Protein AF-A0A6G6WVW4-F1 (afdb_monomer_lite)

pLDDT: mean 75.05, std 11.34, range [44.78, 91.69]

Foldseek 3Di:
DACLLVLAVLVLLVVVCVVVVNDQDFDDDDDQVLQVVCVVVVNDDPSCVRVCRNYVPVSSVRSVVCVVVVVVVPDDHDHDPSNVVVVVCVVVVHDPVNNVVVVVVVHVVVVVVVVVVVVVCVPDPPSD

Sequence (128 aa):
MSIHSCSLGAPILLEETTASGTAPAAEPVGATPACDGVKQIGQWNKAWDPFFNLDPMWADQFMAAGAAIYGSGVFTAKAPGTRRHIKGALASGASVAEIMEVVKLCVAQVIQACNLGVQILAEEPGAT

Secondary structure (DSSP, 8-state):
--HHHHHHHHHHHHHHHHHHT-PPPPPP----HHHHHHHHTT---GGGHHHHHH-HHHHHHHHHHHHHHHTTT------HHHHHHHHHHHHTT--HHHHHHHHHHHHHTHHHHHHHHHHHHHHSTT--

Radius of gyration: 16.68 Å; chains: 1; bounding box: 48×23×45 Å

Structure (mmCIF, N/CA/C/O backbone):
data_AF-A0A6G6WVW4-F1
#
_entry.id   AF-A0A6G6WVW4-F1
#
loop_
_atom_site.group_PDB
_atom_site.id
_atom_site.type_symbol
_atom_site.label_atom_id
_atom_site.label_alt_id
_atom_site.label_comp_id
_atom_site.label_asym_id
_atom_site.label_entity_id
_atom_site.label_seq_id
_atom_site.pdbx_PDB_ins_code
_atom_site.Cartn_x
_atom_site.Cartn_y
_atom_site.Cartn_z
_atom_site.occupancy
_atom_site.B_iso_or_equiv
_atom_site.auth_seq_id
_atom_site.auth_comp_id
_atom_site.auth_asym_id
_atom_site.auth_atom_id
_atom_site.pdbx_PDB_model_num
ATOM 1 N N . MET A 1 1 ? 14.178 -3.324 2.218 1.00 44.94 1 MET A N 1
ATOM 2 C CA . MET A 1 1 ? 13.016 -3.219 3.128 1.00 44.94 1 MET A CA 1
ATOM 3 C C . MET A 1 1 ? 11.825 -2.881 2.248 1.00 44.94 1 MET A C 1
ATOM 5 O O . MET A 1 1 ? 11.732 -1.775 1.757 1.00 44.94 1 MET A O 1
ATOM 9 N N . SER A 1 2 ? 11.085 -3.911 1.845 1.00 57.88 2 SER A N 1
ATOM 10 C CA . SER A 1 2 ? 10.357 -4.006 0.562 1.00 57.88 2 SER A CA 1
ATOM 11 C C . SER A 1 2 ? 8.830 -3.937 0.775 1.00 57.88 2 SER A C 1
ATOM 13 O O . SER A 1 2 ? 8.395 -3.972 1.924 1.00 57.88 2 SER A O 1
ATOM 15 N N . ILE A 1 3 ? 8.003 -3.926 -0.285 1.00 58.66 3 ILE A N 1
ATOM 16 C CA . ILE A 1 3 ? 6.537 -4.185 -0.242 1.00 58.66 3 ILE A CA 1
ATOM 17 C C . ILE A 1 3 ? 6.172 -5.413 0.600 1.00 58.66 3 ILE A C 1
ATOM 19 O O . ILE A 1 3 ? 5.041 -5.528 1.053 1.00 58.66 3 ILE A O 1
ATOM 23 N N . HIS A 1 4 ? 7.114 -6.315 0.888 1.00 61.91 4 HIS A N 1
ATOM 24 C CA . HIS A 1 4 ? 6.955 -7.360 1.899 1.00 61.91 4 HIS A CA 1
ATOM 25 C C . HIS A 1 4 ? 6.562 -6.824 3.289 1.00 61.91 4 HIS A C 1
ATOM 27 O O . HIS A 1 4 ? 5.753 -7.454 3.964 1.00 61.91 4 HIS A O 1
ATOM 33 N N . SER A 1 5 ? 7.064 -5.657 3.703 1.00 65.25 5 SER A N 1
ATOM 34 C CA . SER A 1 5 ? 6.624 -4.987 4.933 1.00 65.25 5 SER A CA 1
ATOM 35 C C . SER A 1 5 ? 5.158 -4.560 4.845 1.00 65.25 5 SER A C 1
ATOM 37 O O . SER A 1 5 ? 4.441 -4.699 5.828 1.00 65.25 5 SER A O 1
ATOM 39 N N . CYS A 1 6 ? 4.684 -4.127 3.672 1.00 66.06 6 CYS A N 1
ATOM 40 C CA . CYS A 1 6 ? 3.279 -3.762 3.445 1.00 66.06 6 CYS A CA 1
ATOM 41 C C . CYS A 1 6 ? 2.374 -4.997 3.303 1.00 66.06 6 CYS A C 1
ATOM 43 O O . CYS A 1 6 ? 1.304 -5.046 3.895 1.00 66.06 6 CYS A O 1
ATOM 45 N N . SER A 1 7 ? 2.841 -6.033 2.600 1.00 68.88 7 SER A N 1
ATOM 46 C CA . SER A 1 7 ? 2.128 -7.302 2.370 1.00 68.88 7 SER A CA 1
ATOM 47 C C . SER A 1 7 ? 1.885 -8.087 3.661 1.00 68.88 7 SER A C 1
ATOM 49 O O . SER A 1 7 ? 1.020 -8.951 3.706 1.00 68.88 7 SER A O 1
ATOM 51 N N . LEU A 1 8 ? 2.672 -7.815 4.705 1.00 71.75 8 LEU A N 1
ATOM 52 C CA . LEU A 1 8 ? 2.500 -8.393 6.036 1.00 71.75 8 LEU A CA 1
ATOM 53 C C . LEU A 1 8 ? 1.886 -7.385 7.009 1.00 71.75 8 LEU A C 1
ATOM 55 O O . LEU A 1 8 ? 0.990 -7.736 7.766 1.00 71.75 8 LEU A O 1
ATOM 59 N N . GLY A 1 9 ? 2.347 -6.134 6.982 1.00 73.38 9 GLY A N 1
ATOM 60 C CA . GLY A 1 9 ? 1.916 -5.081 7.896 1.00 73.38 9 GLY A CA 1
ATOM 61 C C . GLY A 1 9 ? 0.466 -4.660 7.696 1.00 73.38 9 GLY A C 1
ATOM 62 O O . GLY A 1 9 ? -0.237 -4.509 8.686 1.00 73.38 9 GLY A O 1
ATOM 63 N N . ALA A 1 10 ? -0.012 -4.534 6.455 1.00 77.69 10 ALA A N 1
ATOM 64 C CA . ALA A 1 10 ? -1.385 -4.111 6.189 1.00 77.69 10 ALA A CA 1
ATOM 65 C C . ALA A 1 10 ? -2.445 -5.145 6.624 1.00 77.69 10 ALA A C 1
ATOM 67 O O . ALA A 1 10 ? -3.383 -4.743 7.309 1.00 77.69 10 ALA A O 1
ATOM 68 N N . PRO A 1 11 ? -2.306 -6.462 6.347 1.00 74.69 11 PRO A N 1
ATOM 69 C CA . PRO A 1 11 ? -3.209 -7.454 6.934 1.00 74.69 11 PRO A CA 1
ATOM 70 C C . PRO A 1 11 ? -3.205 -7.423 8.469 1.00 74.69 11 PRO A C 1
ATOM 72 O O . PRO A 1 11 ? -4.264 -7.433 9.082 1.00 74.69 11 PRO A O 1
ATOM 75 N N . ILE A 1 12 ? -2.025 -7.316 9.095 1.00 80.19 12 ILE A N 1
ATOM 76 C CA . ILE A 1 12 ? -1.893 -7.232 10.561 1.00 80.19 12 ILE A CA 1
ATOM 77 C C . ILE A 1 12 ? -2.593 -5.984 11.105 1.00 80.19 12 ILE A C 1
ATOM 79 O O . ILE A 1 12 ? -3.285 -6.042 12.113 1.00 80.19 12 ILE A O 1
ATOM 83 N N . LEU A 1 13 ? -2.424 -4.849 10.438 1.00 77.44 13 LEU A N 1
ATOM 84 C CA . LEU A 1 13 ? -3.035 -3.585 10.821 1.00 77.44 13 LEU A CA 1
ATOM 85 C C . LEU A 1 13 ? -4.568 -3.651 10.739 1.00 77.44 13 LEU A C 1
ATOM 87 O O . LEU A 1 13 ? -5.246 -3.159 11.640 1.00 77.44 13 LEU A O 1
ATOM 91 N N . LEU A 1 14 ? -5.116 -4.307 9.712 1.00 80.19 14 LEU A N 1
ATOM 92 C CA . LEU A 1 14 ? -6.557 -4.564 9.588 1.00 80.19 14 LEU A CA 1
ATOM 93 C C . LEU A 1 14 ? -7.079 -5.533 10.667 1.00 80.19 14 LEU A C 1
ATOM 95 O O . LEU A 1 14 ? -8.151 -5.315 11.232 1.00 80.19 14 LEU A O 1
ATOM 99 N N . GLU A 1 15 ? -6.317 -6.582 10.991 1.00 83.50 15 GLU A N 1
ATOM 100 C CA . GLU A 1 15 ? -6.642 -7.516 12.080 1.00 83.50 15 GLU A CA 1
ATOM 101 C C . GLU A 1 15 ? -6.725 -6.788 13.438 1.00 83.50 15 GLU A C 1
ATOM 103 O O . GLU A 1 15 ? -7.692 -6.956 14.182 1.00 83.50 15 GLU A O 1
ATOM 108 N N . GLU A 1 16 ? -5.748 -5.934 13.753 1.00 81.56 16 GLU A N 1
ATOM 109 C CA . GLU A 1 16 ? -5.666 -5.241 15.049 1.00 81.56 16 GLU A CA 1
ATOM 110 C C . GLU A 1 16 ? -6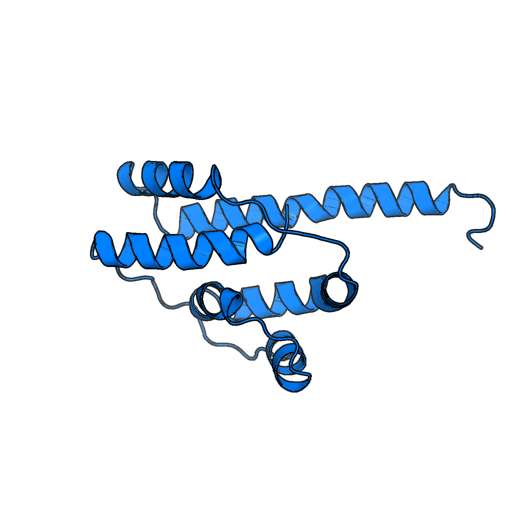.636 -4.042 15.157 1.00 81.56 16 GLU A C 1
ATOM 112 O O . GLU A 1 16 ? -7.160 -3.758 16.237 1.00 81.56 16 GLU A O 1
ATOM 117 N N . THR A 1 17 ? -6.945 -3.353 14.052 1.00 79.88 17 THR A N 1
ATOM 118 C CA . THR A 1 17 ? -8.003 -2.314 14.013 1.00 79.88 17 THR A CA 1
ATOM 119 C C . THR A 1 17 ? -9.386 -2.911 14.259 1.00 79.88 17 THR A C 1
ATOM 121 O O . THR A 1 17 ? -10.153 -2.383 15.065 1.00 79.88 17 THR A O 1
ATOM 124 N N . THR A 1 18 ? -9.666 -4.075 13.666 1.00 79.06 18 THR A N 1
ATOM 125 C CA . THR A 1 18 ? -10.892 -4.842 13.932 1.00 79.06 18 THR A CA 1
ATOM 126 C C . THR A 1 18 ? -10.980 -5.257 15.404 1.00 79.06 18 THR A C 1
ATOM 128 O O . THR A 1 18 ? -12.020 -5.078 16.034 1.00 79.06 18 THR A O 1
ATOM 131 N N . ALA A 1 19 ? -9.885 -5.763 15.981 1.00 77.75 19 ALA A N 1
ATOM 132 C CA . ALA A 1 19 ? -9.839 -6.189 17.382 1.00 77.75 19 ALA A CA 1
ATOM 133 C C . ALA A 1 19 ? -9.989 -5.031 18.390 1.00 77.75 19 ALA A C 1
ATOM 135 O O . ALA A 1 19 ? -10.470 -5.244 19.502 1.00 77.75 19 ALA A O 1
ATOM 136 N N . SER A 1 20 ? -9.584 -3.816 18.013 1.00 75.81 20 SER A N 1
ATOM 137 C CA . SER A 1 20 ? -9.644 -2.617 18.863 1.00 75.81 20 SER A CA 1
ATOM 138 C C . SER A 1 20 ? -10.900 -1.762 18.658 1.00 75.81 20 SER A C 1
ATOM 140 O O . SER A 1 20 ? -11.115 -0.822 19.418 1.00 75.81 20 SER A O 1
ATOM 142 N N . GLY A 1 21 ? -11.730 -2.063 17.651 1.00 76.19 21 GLY A N 1
ATOM 143 C CA . GLY A 1 21 ? -12.912 -1.263 17.307 1.00 76.19 21 GLY A CA 1
ATOM 144 C C . GLY A 1 21 ? -12.587 0.088 16.656 1.00 76.19 21 GLY A C 1
ATOM 145 O O . GLY A 1 21 ? -13.458 0.951 16.566 1.00 76.19 21 GLY A O 1
ATOM 146 N N . THR A 1 22 ? -11.345 0.282 16.202 1.00 73.12 22 THR A N 1
ATOM 147 C CA . THR A 1 22 ? -10.890 1.525 15.567 1.00 73.12 22 THR A CA 1
ATOM 148 C C . THR A 1 22 ? -11.095 1.427 14.058 1.00 73.12 22 THR A C 1
ATOM 150 O O . THR A 1 22 ? -10.460 0.603 13.406 1.00 73.12 22 THR A O 1
ATOM 153 N N . ALA A 1 23 ? -11.960 2.262 13.480 1.00 65.12 23 ALA A N 1
ATOM 154 C CA . ALA A 1 23 ? -12.156 2.290 12.030 1.00 65.12 23 ALA A CA 1
ATOM 155 C C . ALA A 1 23 ? -11.008 3.043 11.321 1.00 65.12 23 ALA A C 1
ATOM 157 O O . ALA A 1 23 ? -10.609 4.109 11.799 1.00 65.12 23 ALA A O 1
ATOM 158 N N . PRO A 1 24 ? -10.489 2.547 10.180 1.00 64.69 24 PRO A N 1
ATOM 159 C CA . PRO A 1 24 ? -9.550 3.308 9.363 1.00 64.69 24 PRO A CA 1
ATOM 160 C C . PRO A 1 24 ? -10.233 4.550 8.774 1.00 64.69 24 PRO A C 1
ATOM 162 O O . PRO A 1 24 ? -11.390 4.487 8.352 1.00 64.69 24 PRO A O 1
ATOM 165 N N . ALA A 1 25 ? -9.513 5.670 8.710 1.00 65.31 25 ALA A N 1
ATOM 166 C CA . ALA A 1 25 ? -9.945 6.813 7.914 1.00 65.31 25 ALA A CA 1
ATOM 167 C C . ALA A 1 25 ? -9.857 6.455 6.420 1.00 65.31 25 ALA A C 1
ATOM 169 O O . ALA A 1 25 ? -8.896 5.818 5.995 1.00 65.31 25 ALA A O 1
ATOM 170 N N . ALA A 1 26 ? -10.869 6.837 5.638 1.00 58.00 26 ALA A N 1
ATOM 171 C CA . ALA A 1 26 ? -10.885 6.592 4.199 1.00 58.00 26 ALA A CA 1
ATOM 172 C C . ALA A 1 26 ? -10.019 7.632 3.471 1.00 58.00 26 ALA A C 1
ATOM 174 O O . ALA A 1 26 ? -10.318 8.826 3.528 1.00 58.00 26 ALA A O 1
ATOM 175 N N . GLU A 1 27 ? -8.973 7.175 2.782 1.00 67.31 27 GLU A N 1
ATOM 176 C CA . GLU A 1 27 ? -8.156 8.007 1.892 1.00 67.31 27 GLU A CA 1
ATOM 177 C C . GLU A 1 27 ? -8.868 8.259 0.540 1.00 67.31 27 GLU A C 1
ATOM 179 O O . GLU A 1 27 ? -9.706 7.451 0.117 1.00 67.31 27 GLU A O 1
ATOM 184 N N . PRO A 1 28 ? -8.573 9.370 -0.167 1.00 64.62 28 PRO A N 1
ATOM 185 C CA . PRO A 1 28 ? -9.195 9.697 -1.448 1.00 64.62 28 PRO A CA 1
ATOM 186 C C . PRO A 1 28 ? -8.944 8.632 -2.524 1.00 64.62 28 PRO A C 1
ATOM 188 O O . PRO A 1 28 ? -7.812 8.224 -2.782 1.00 64.62 28 PRO A O 1
ATOM 191 N N . VAL A 1 29 ? -10.009 8.230 -3.222 1.00 64.31 29 VAL A N 1
ATOM 192 C CA . VAL A 1 29 ? -9.935 7.259 -4.323 1.00 64.31 29 VAL A CA 1
ATOM 193 C C . VAL A 1 29 ? -9.652 7.995 -5.637 1.00 64.31 29 VAL A C 1
ATOM 195 O O . VAL A 1 29 ? -10.559 8.536 -6.269 1.00 64.31 29 VAL A O 1
ATOM 198 N N . GLY A 1 30 ? -8.375 8.055 -6.024 1.00 77.94 30 GLY A N 1
ATOM 199 C CA . GLY A 1 30 ? -7.913 8.531 -7.334 1.00 77.94 30 GLY A CA 1
ATOM 200 C C . GLY A 1 30 ? -7.764 7.404 -8.368 1.00 77.94 30 GLY A C 1
ATOM 201 O O . GLY A 1 30 ? -8.003 6.237 -8.068 1.00 77.94 30 GLY A O 1
ATOM 202 N N . ALA A 1 31 ? -7.358 7.744 -9.596 1.00 87.12 31 ALA A N 1
ATOM 203 C CA . ALA A 1 31 ? -7.042 6.754 -10.633 1.00 87.12 31 ALA A CA 1
ATOM 204 C C . ALA A 1 31 ? -5.773 5.953 -10.282 1.00 87.12 31 ALA A C 1
ATOM 206 O O . ALA A 1 31 ? -4.812 6.538 -9.783 1.00 87.12 31 ALA A O 1
ATOM 207 N N . THR A 1 32 ? -5.754 4.647 -10.590 1.00 91.25 32 THR A N 1
ATOM 208 C CA . THR A 1 32 ? -4.647 3.734 -10.240 1.00 91.25 32 THR A CA 1
ATOM 209 C C . THR A 1 32 ? -4.096 2.932 -11.437 1.00 91.25 32 THR A C 1
ATOM 211 O O . THR A 1 32 ? -4.134 1.697 -11.427 1.00 91.25 32 THR A O 1
ATOM 214 N N . PRO A 1 33 ? -3.581 3.594 -12.493 1.00 91.44 33 PRO A N 1
ATOM 215 C CA . PRO A 1 33 ? -3.163 2.935 -13.733 1.00 91.44 33 PRO A CA 1
ATOM 216 C C . PRO A 1 33 ? -2.041 1.892 -13.576 1.00 91.44 33 PRO A C 1
ATOM 218 O O . PRO A 1 33 ? -2.013 0.921 -14.334 1.00 91.44 33 PRO A O 1
ATOM 221 N N . ALA A 1 34 ? -1.119 2.048 -12.621 1.00 85.62 34 ALA A N 1
ATOM 222 C CA . ALA A 1 34 ? -0.049 1.075 -12.400 1.00 85.62 34 ALA A CA 1
ATOM 223 C C . ALA A 1 34 ? -0.571 -0.187 -11.699 1.00 85.62 34 ALA A C 1
ATOM 225 O O . ALA A 1 34 ? -0.259 -1.303 -12.121 1.00 85.62 34 ALA A O 1
ATOM 226 N N . CYS A 1 35 ? -1.414 -0.035 -10.673 1.00 87.88 35 CYS A N 1
ATOM 227 C CA . CYS A 1 35 ? -2.092 -1.168 -10.040 1.00 87.88 35 CYS A CA 1
ATOM 228 C C . CYS A 1 35 ? -3.006 -1.896 -11.032 1.00 87.88 35 CYS A C 1
ATOM 230 O O . CYS A 1 35 ? -3.025 -3.128 -11.063 1.00 87.88 35 CYS A O 1
ATOM 232 N N . ASP A 1 36 ? -3.739 -1.145 -11.854 1.00 90.94 36 ASP A N 1
ATOM 233 C CA . ASP A 1 36 ? -4.635 -1.695 -12.870 1.00 90.94 36 ASP A CA 1
ATOM 234 C C . ASP A 1 36 ? -3.855 -2.480 -13.926 1.00 90.94 36 ASP A C 1
ATOM 236 O O . ASP A 1 36 ? -4.235 -3.603 -14.256 1.00 90.94 36 ASP A O 1
ATOM 240 N N . GLY A 1 37 ? -2.707 -1.961 -14.373 1.00 86.62 37 GLY A N 1
ATOM 241 C CA . GLY A 1 37 ? -1.802 -2.673 -15.274 1.00 86.62 37 GLY A CA 1
ATOM 242 C C . GLY A 1 37 ? -1.323 -4.008 -14.695 1.00 86.62 37 GLY A C 1
ATOM 243 O O . GLY A 1 37 ? -1.385 -5.034 -15.372 1.00 86.62 37 GLY A O 1
ATOM 244 N N . VAL A 1 38 ? -0.918 -4.033 -13.420 1.00 81.75 38 VAL A N 1
ATOM 245 C CA . VAL A 1 38 ? -0.473 -5.262 -12.734 1.00 81.75 38 VAL A CA 1
ATOM 246 C C . VAL A 1 38 ? -1.615 -6.280 -12.575 1.00 81.75 38 VAL A C 1
ATOM 248 O O . VAL A 1 38 ? -1.400 -7.484 -12.756 1.00 81.75 38 VAL A O 1
ATOM 251 N N . LYS A 1 39 ? -2.841 -5.819 -12.289 1.00 86.50 39 LYS A N 1
ATOM 252 C CA . LYS A 1 39 ? -4.054 -6.661 -12.261 1.00 86.50 39 LYS A CA 1
ATOM 253 C C . LYS A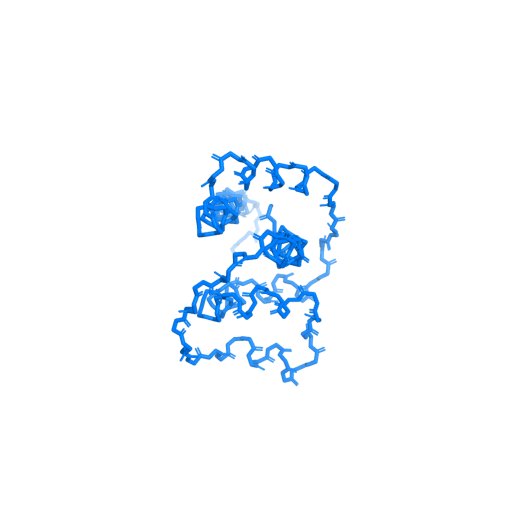 1 39 ? -4.378 -7.230 -13.640 1.00 86.50 39 LYS A C 1
ATOM 255 O O . LYS A 1 39 ? -4.661 -8.421 -13.749 1.00 86.50 39 LYS A O 1
ATOM 260 N N . GLN A 1 40 ? -4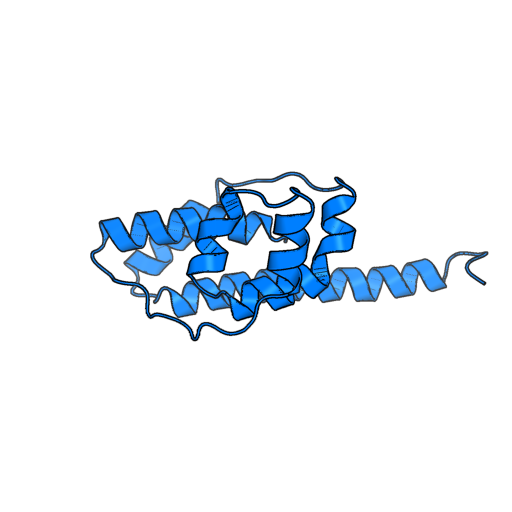.290 -6.411 -14.685 1.00 86.12 40 GLN A N 1
ATOM 261 C CA . GLN A 1 40 ? -4.621 -6.794 -16.057 1.00 86.12 40 GLN A CA 1
ATOM 262 C C . GLN A 1 40 ? -3.698 -7.891 -16.600 1.00 86.12 40 GLN A C 1
ATOM 264 O O . GLN A 1 40 ? -4.160 -8.782 -17.309 1.00 86.12 40 GLN A O 1
ATOM 269 N N . ILE A 1 41 ? -2.414 -7.870 -16.233 1.00 79.06 41 ILE A N 1
ATOM 270 C CA . ILE A 1 41 ? -1.449 -8.912 -16.623 1.00 79.06 41 ILE A CA 1
ATOM 271 C C . ILE A 1 41 ? -1.444 -10.127 -15.678 1.00 79.06 41 ILE A C 1
ATOM 273 O O . ILE A 1 41 ? -0.596 -11.007 -15.813 1.00 79.06 41 ILE A O 1
ATOM 277 N N . GLY A 1 42 ? -2.360 -10.182 -14.703 1.00 79.06 42 GLY A N 1
ATOM 278 C CA . GLY A 1 42 ? -2.511 -11.312 -13.782 1.00 79.06 42 GLY A CA 1
ATOM 279 C C . GLY A 1 42 ? -1.397 -11.459 -12.741 1.00 79.06 42 GLY A C 1
ATOM 280 O O . GLY A 1 42 ? -1.309 -12.497 -12.093 1.00 79.06 42 GLY A O 1
ATOM 281 N N . GLN A 1 43 ? -0.555 -10.438 -12.558 1.00 77.75 43 GLN A N 1
ATOM 282 C CA . GLN A 1 43 ? 0.553 -10.444 -11.589 1.00 77.75 43 GLN A CA 1
ATOM 283 C C . GLN A 1 43 ? 0.161 -9.843 -10.233 1.00 77.75 43 GLN A C 1
ATOM 285 O O . GLN A 1 43 ? 0.999 -9.652 -9.352 1.00 77.75 43 GLN A O 1
ATOM 290 N N . TRP A 1 44 ? -1.123 -9.537 -10.049 1.00 82.94 44 TRP A N 1
ATOM 291 C CA . TRP A 1 44 ? -1.626 -9.025 -8.786 1.00 82.94 44 TRP A CA 1
ATOM 292 C C . TRP A 1 44 ? -1.669 -10.114 -7.715 1.00 82.94 44 TRP A C 1
ATOM 294 O O . TRP A 1 44 ? -2.286 -11.166 -7.888 1.00 82.94 44 TRP A O 1
ATOM 304 N N . ASN A 1 45 ? -1.056 -9.834 -6.568 1.00 79.88 45 ASN A N 1
ATOM 305 C CA . ASN A 1 45 ? -1.116 -10.702 -5.404 1.00 79.88 45 ASN A CA 1
ATOM 306 C C . ASN A 1 45 ? -2.227 -10.235 -4.453 1.00 79.88 45 ASN A C 1
ATOM 308 O O . ASN A 1 45 ? -2.213 -9.092 -4.012 1.00 79.88 45 ASN A O 1
ATOM 312 N N . LYS A 1 46 ? -3.138 -11.131 -4.050 1.00 81.38 46 LYS A N 1
ATOM 313 C CA . LYS A 1 46 ? -4.187 -10.830 -3.051 1.00 81.38 46 LYS A CA 1
ATOM 314 C C . LYS A 1 46 ? -3.652 -10.296 -1.719 1.00 81.38 46 LYS A C 1
ATOM 316 O O . LYS A 1 46 ? -4.350 -9.564 -1.029 1.00 81.38 46 LYS A O 1
ATOM 321 N N . ALA A 1 47 ? -2.412 -10.622 -1.353 1.00 74.38 47 ALA A N 1
ATOM 322 C CA . ALA A 1 47 ? -1.759 -10.052 -0.172 1.00 74.38 47 ALA A CA 1
ATOM 323 C C . ALA A 1 47 ? -1.578 -8.523 -0.255 1.00 74.38 47 ALA A C 1
ATOM 325 O O . ALA A 1 47 ? -1.191 -7.897 0.731 1.00 74.38 47 ALA A O 1
ATOM 326 N N . TRP A 1 48 ? -1.825 -7.923 -1.421 1.00 80.69 48 TRP A N 1
ATOM 327 C CA . TRP A 1 48 ? -1.727 -6.490 -1.660 1.00 80.69 48 TRP A CA 1
ATOM 328 C C . TRP A 1 48 ? -3.049 -5.742 -1.502 1.00 80.69 48 TRP A C 1
ATOM 330 O O . TRP A 1 48 ? -3.027 -4.535 -1.264 1.00 80.69 48 TRP A O 1
ATOM 340 N N . ASP A 1 49 ? -4.184 -6.449 -1.533 1.00 83.38 49 ASP A N 1
ATOM 341 C CA . ASP A 1 49 ? -5.511 -5.860 -1.317 1.00 83.38 49 ASP A CA 1
ATOM 342 C C . ASP A 1 49 ? -5.575 -5.037 -0.016 1.00 83.38 49 ASP A C 1
ATOM 344 O O . ASP A 1 49 ? -6.098 -3.923 -0.048 1.00 83.38 49 ASP A O 1
ATOM 348 N N . PRO A 1 50 ? -4.997 -5.492 1.116 1.00 79.50 50 PRO A N 1
ATOM 349 C CA . PRO A 1 50 ? -5.032 -4.738 2.363 1.00 79.50 50 PRO A CA 1
ATOM 350 C C . PRO A 1 50 ? -4.407 -3.346 2.282 1.00 79.50 50 PRO A C 1
ATOM 352 O O . PRO A 1 50 ? -5.003 -2.404 2.787 1.00 79.50 50 PRO A O 1
ATOM 355 N N . PHE A 1 51 ? -3.235 -3.181 1.658 1.00 78.50 51 PHE A N 1
ATOM 356 C CA . PHE A 1 51 ? -2.625 -1.848 1.572 1.00 78.50 51 PHE A CA 1
ATOM 357 C C . PHE A 1 51 ? -3.217 -1.017 0.432 1.00 78.50 51 PHE A C 1
ATOM 359 O O . PHE A 1 51 ? -3.320 0.194 0.580 1.00 78.50 51 PHE A O 1
ATOM 366 N N . PHE A 1 52 ? -3.660 -1.649 -0.661 1.00 84.69 52 PHE A N 1
ATOM 367 C CA . PHE A 1 52 ? -4.401 -0.960 -1.719 1.00 84.69 52 PHE A CA 1
ATOM 368 C C . PHE A 1 52 ? -5.695 -0.340 -1.178 1.00 84.69 52 PHE A C 1
ATOM 370 O O . PHE A 1 52 ? -6.007 0.798 -1.497 1.00 84.69 52 PHE A O 1
ATOM 377 N N . ASN A 1 53 ? -6.417 -1.056 -0.314 1.00 84.19 53 ASN A N 1
ATOM 378 C CA . ASN A 1 53 ? -7.645 -0.554 0.305 1.00 84.19 53 ASN A CA 1
ATOM 379 C C . ASN A 1 53 ? -7.392 0.528 1.367 1.00 84.19 53 ASN A C 1
ATOM 381 O O . ASN A 1 53 ? -8.302 1.298 1.661 1.00 84.19 53 ASN A O 1
ATOM 385 N N . LEU A 1 54 ? -6.194 0.566 1.961 1.00 82.06 54 LEU A N 1
ATOM 386 C CA . LEU A 1 54 ? -5.807 1.590 2.935 1.00 82.06 54 LEU A CA 1
ATOM 387 C C . LEU A 1 54 ? -5.391 2.901 2.257 1.00 82.06 54 LEU A C 1
ATOM 389 O O . LEU A 1 54 ? -5.740 3.962 2.757 1.00 82.06 54 LEU A O 1
ATOM 393 N N . ASP A 1 55 ? -4.653 2.833 1.145 1.00 83.50 55 ASP A N 1
ATOM 394 C CA . ASP A 1 55 ? -4.177 4.010 0.406 1.00 83.50 55 ASP A CA 1
ATOM 395 C C . ASP A 1 55 ? -3.984 3.667 -1.090 1.00 83.50 55 ASP A C 1
ATOM 397 O O . ASP A 1 55 ? -2.894 3.251 -1.512 1.00 83.50 55 ASP A O 1
ATOM 401 N N . PRO A 1 56 ? -5.046 3.796 -1.911 1.00 87.19 56 PRO A N 1
ATOM 402 C CA . PRO A 1 56 ? -5.015 3.397 -3.318 1.00 87.19 56 PRO A CA 1
ATOM 403 C C . PRO A 1 56 ? -4.026 4.217 -4.152 1.00 87.19 56 PRO A C 1
ATOM 405 O O . PRO A 1 56 ? -3.362 3.680 -5.040 1.00 87.19 56 PRO A O 1
ATOM 408 N N . MET A 1 57 ? -3.910 5.516 -3.864 1.00 88.38 57 MET A N 1
ATOM 409 C CA . MET A 1 57 ? -3.030 6.419 -4.606 1.00 88.38 57 MET A CA 1
ATOM 410 C C . MET A 1 57 ? -1.560 6.134 -4.310 1.00 88.38 57 MET A C 1
ATOM 412 O O . MET A 1 57 ? -0.742 6.082 -5.230 1.00 88.38 57 MET A O 1
ATOM 416 N N . TRP A 1 58 ? -1.216 5.903 -3.043 1.00 83.25 58 TRP A N 1
ATOM 417 C CA . TRP A 1 58 ? 0.137 5.499 -2.681 1.00 83.25 58 TRP A CA 1
ATOM 418 C C . TRP A 1 58 ? 0.491 4.125 -3.253 1.00 83.25 58 TRP A C 1
ATOM 420 O O . TRP A 1 58 ? 1.589 3.946 -3.781 1.00 83.25 58 TRP A O 1
ATOM 430 N N . ALA A 1 59 ? -0.437 3.162 -3.193 1.00 85.25 59 ALA A N 1
ATOM 431 C CA . ALA A 1 59 ? -0.241 1.837 -3.776 1.00 85.25 59 ALA A CA 1
ATOM 432 C C . ALA A 1 59 ? 0.091 1.928 -5.273 1.00 85.25 59 ALA A C 1
ATOM 434 O O . ALA A 1 59 ? 0.989 1.231 -5.750 1.00 85.25 59 ALA A O 1
ATOM 435 N N . ASP A 1 60 ? -0.580 2.827 -5.996 1.00 87.62 60 ASP A N 1
ATOM 436 C CA . ASP A 1 60 ? -0.318 3.069 -7.410 1.00 87.62 60 ASP A CA 1
ATOM 437 C C . ASP A 1 60 ? 1.065 3.662 -7.674 1.00 87.62 60 ASP A C 1
ATOM 439 O O . ASP A 1 60 ? 1.818 3.130 -8.489 1.00 87.62 60 ASP A O 1
ATOM 443 N N . GLN A 1 61 ? 1.450 4.697 -6.927 1.00 83.50 61 GLN A N 1
ATOM 444 C CA . GLN A 1 61 ? 2.783 5.296 -7.034 1.00 83.50 61 GLN A CA 1
ATOM 445 C C . GLN A 1 61 ? 3.892 4.289 -6.703 1.00 83.50 61 GLN A C 1
ATOM 447 O O . GLN A 1 61 ? 4.919 4.237 -7.382 1.00 83.50 61 GLN A O 1
ATOM 452 N N . PHE A 1 62 ? 3.676 3.452 -5.686 1.00 77.44 62 PHE A N 1
ATOM 453 C CA . PHE A 1 62 ? 4.604 2.392 -5.318 1.00 77.44 62 PHE A CA 1
ATOM 454 C C . PHE A 1 62 ? 4.751 1.352 -6.439 1.00 77.44 62 PHE A C 1
ATOM 456 O O . PHE A 1 62 ? 5.872 0.985 -6.802 1.00 77.44 62 PHE A O 1
ATOM 463 N N . MET A 1 63 ? 3.638 0.892 -7.020 1.00 81.69 63 MET A N 1
ATOM 464 C CA . MET A 1 63 ? 3.665 -0.062 -8.133 1.00 81.69 63 MET A CA 1
ATOM 465 C C . MET A 1 63 ? 4.319 0.539 -9.375 1.00 81.69 63 MET A C 1
ATOM 467 O O . MET A 1 63 ? 5.144 -0.127 -9.998 1.00 81.69 63 MET A O 1
ATOM 471 N N . ALA A 1 64 ? 4.041 1.805 -9.690 1.00 82.94 64 ALA A N 1
ATOM 472 C CA . ALA A 1 64 ? 4.691 2.516 -10.787 1.00 82.94 64 ALA A CA 1
ATOM 473 C C . ALA A 1 64 ? 6.222 2.547 -10.627 1.00 82.94 64 ALA A C 1
ATOM 475 O O . ALA A 1 64 ? 6.950 2.378 -11.603 1.00 82.94 64 ALA A O 1
ATOM 476 N N . ALA A 1 65 ? 6.715 2.701 -9.394 1.00 77.06 65 ALA A N 1
ATOM 477 C CA . ALA A 1 65 ? 8.144 2.716 -9.095 1.00 77.06 65 ALA A CA 1
ATOM 478 C C . ALA A 1 65 ? 8.791 1.314 -9.035 1.00 77.06 65 ALA A C 1
ATOM 480 O O . ALA A 1 65 ? 9.983 1.178 -9.308 1.00 77.06 65 ALA A O 1
ATOM 481 N N . GLY A 1 66 ? 8.041 0.272 -8.653 1.00 65.00 66 GLY A N 1
ATOM 482 C CA . GLY A 1 66 ? 8.592 -1.047 -8.304 1.00 65.00 66 GLY A CA 1
ATOM 483 C C . GLY A 1 66 ? 8.240 -2.216 -9.232 1.00 65.00 66 GLY A C 1
ATOM 484 O O . GLY A 1 66 ? 8.878 -3.268 -9.127 1.00 65.00 66 GLY A O 1
ATOM 485 N N . ALA A 1 67 ? 7.257 -2.074 -10.131 1.00 65.00 67 ALA A N 1
ATOM 486 C CA . ALA A 1 67 ? 6.675 -3.193 -10.888 1.00 65.00 67 ALA A CA 1
ATOM 487 C C . ALA A 1 67 ? 7.707 -4.004 -11.693 1.00 65.00 67 ALA A C 1
ATOM 489 O O . ALA A 1 67 ? 7.683 -5.236 -11.664 1.00 65.00 67 ALA A O 1
ATOM 490 N N . ALA A 1 68 ? 8.657 -3.334 -12.352 1.00 62.94 68 ALA A N 1
ATOM 491 C CA . ALA A 1 68 ? 9.695 -4.000 -13.142 1.00 62.94 68 ALA A CA 1
ATOM 492 C C . ALA A 1 68 ? 10.647 -4.852 -12.280 1.00 62.94 68 ALA A C 1
ATOM 494 O O . ALA A 1 68 ? 11.057 -5.938 -12.683 1.00 62.94 68 ALA A O 1
ATOM 495 N N . ILE A 1 69 ? 10.959 -4.395 -11.064 1.00 58.91 69 ILE A N 1
ATOM 496 C CA . ILE A 1 69 ? 11.836 -5.112 -10.129 1.00 58.91 69 ILE A CA 1
ATOM 497 C C . ILE A 1 69 ? 11.093 -6.310 -9.533 1.00 58.91 69 ILE A C 1
ATOM 499 O O . ILE A 1 69 ? 11.672 -7.382 -9.371 1.00 58.91 69 ILE A O 1
ATOM 503 N N . TYR A 1 70 ? 9.795 -6.170 -9.262 1.00 55.50 70 TYR A N 1
ATOM 504 C CA . TYR A 1 70 ? 8.975 -7.260 -8.733 1.00 55.50 70 TYR A CA 1
ATOM 505 C C . TYR A 1 70 ? 8.792 -8.416 -9.717 1.00 55.50 70 TYR A C 1
ATOM 507 O O . TYR A 1 70 ? 8.896 -9.578 -9.321 1.00 55.50 70 TYR A O 1
ATOM 515 N N . GLY A 1 71 ? 8.606 -8.104 -11.002 1.00 58.56 71 GLY A N 1
ATOM 516 C CA . GLY A 1 71 ? 8.509 -9.106 -12.065 1.00 58.56 71 GLY A CA 1
ATOM 517 C C . GLY A 1 71 ? 9.765 -9.972 -12.239 1.00 58.56 71 GLY A C 1
ATOM 518 O O . GLY A 1 71 ? 9.694 -11.013 -12.883 1.00 58.56 71 GLY A O 1
ATOM 519 N N . SER A 1 72 ? 10.904 -9.581 -11.649 1.00 58.28 72 SER A N 1
ATOM 520 C CA . SER A 1 72 ? 12.177 -10.308 -11.772 1.00 58.28 72 SER A CA 1
ATOM 521 C C . SER A 1 72 ? 12.346 -11.492 -10.805 1.00 58.28 72 SER A C 1
ATOM 523 O O . SER A 1 72 ? 13.226 -12.324 -11.012 1.00 58.28 72 SER A O 1
ATOM 525 N N . GLY A 1 73 ? 11.526 -11.596 -9.748 1.00 52.47 73 GLY A N 1
ATOM 526 C CA . GLY A 1 73 ? 11.531 -12.746 -8.826 1.00 52.47 73 GLY A CA 1
ATOM 527 C C . GLY A 1 73 ? 12.703 -12.824 -7.828 1.00 52.47 73 GLY A C 1
ATOM 528 O O . GLY A 1 73 ? 12.905 -13.863 -7.205 1.00 52.47 73 GLY A O 1
ATOM 529 N N . VAL A 1 74 ? 13.467 -11.745 -7.639 1.00 48.44 74 VAL A N 1
ATOM 530 C CA . VAL A 1 74 ? 14.741 -11.751 -6.884 1.00 48.44 74 VAL A CA 1
ATOM 531 C C . VAL A 1 74 ? 14.583 -11.759 -5.340 1.00 48.44 74 VAL A C 1
ATOM 533 O O . VAL A 1 74 ? 15.543 -12.063 -4.633 1.00 48.44 74 VAL A O 1
ATOM 536 N N . PHE A 1 75 ? 13.396 -11.482 -4.770 1.00 47.19 75 PHE A N 1
ATOM 537 C CA . PHE A 1 75 ? 13.202 -11.315 -3.308 1.00 47.19 75 PHE A CA 1
ATOM 538 C C . PHE A 1 75 ? 12.155 -12.257 -2.661 1.00 47.19 75 PHE A C 1
ATOM 540 O O . PHE A 1 75 ? 11.131 -12.572 -3.261 1.00 47.19 75 PHE A O 1
ATOM 547 N N . THR A 1 76 ? 12.381 -12.655 -1.392 1.00 44.78 76 THR A N 1
ATOM 548 C CA . THR A 1 76 ? 11.481 -13.492 -0.551 1.00 44.78 76 THR A CA 1
ATOM 549 C C . THR A 1 76 ? 11.150 -12.833 0.811 1.00 44.78 76 THR A C 1
ATOM 551 O O . THR A 1 76 ? 11.915 -12.007 1.312 1.00 44.78 76 THR A O 1
ATOM 554 N N . ALA A 1 77 ? 10.002 -13.165 1.432 1.00 47.66 77 ALA A N 1
ATOM 555 C CA . ALA A 1 77 ? 9.442 -12.463 2.609 1.00 47.66 77 ALA A CA 1
ATOM 556 C C . ALA A 1 77 ? 9.893 -13.003 3.998 1.00 47.66 77 ALA A C 1
ATOM 558 O O . ALA A 1 77 ? 10.077 -14.206 4.169 1.00 47.66 77 ALA A O 1
ATOM 559 N N . LYS A 1 78 ? 9.975 -12.130 5.028 1.00 50.47 78 LYS A N 1
ATOM 560 C CA . LYS A 1 78 ? 10.215 -12.460 6.464 1.00 50.47 78 LYS A CA 1
ATOM 561 C C . LYS A 1 78 ? 9.314 -11.614 7.395 1.00 50.47 78 LYS A C 1
ATOM 563 O O . LYS A 1 78 ? 9.253 -10.404 7.220 1.00 50.47 78 LYS A O 1
ATOM 568 N N . ALA A 1 79 ? 8.642 -12.232 8.382 1.00 51.97 79 ALA A N 1
ATOM 569 C CA . ALA A 1 79 ? 7.456 -11.670 9.073 1.00 51.97 79 ALA A CA 1
ATOM 570 C C . ALA A 1 79 ? 7.432 -11.501 10.623 1.00 51.97 79 ALA A C 1
ATOM 572 O O . ALA A 1 79 ? 6.692 -10.633 11.089 1.00 51.97 79 ALA A O 1
ATOM 573 N N . PRO A 1 80 ? 8.159 -12.264 11.469 1.00 58.94 80 PRO A N 1
ATOM 574 C CA . PRO A 1 80 ? 7.830 -12.338 12.906 1.00 58.94 80 PRO A CA 1
ATOM 575 C C . PRO A 1 80 ? 7.988 -11.045 13.728 1.00 58.94 80 PRO A C 1
ATOM 577 O O . PRO A 1 80 ? 7.183 -10.784 14.620 1.00 58.94 80 PRO A O 1
ATOM 580 N N . GLY A 1 81 ? 9.012 -10.228 13.456 1.00 71.94 81 GLY A N 1
ATOM 581 C CA . GLY A 1 81 ? 9.305 -9.027 14.254 1.00 71.94 81 GLY A CA 1
ATOM 582 C C . GLY A 1 81 ? 8.277 -7.907 14.070 1.00 71.94 81 GLY A C 1
ATOM 583 O O . GLY A 1 81 ? 7.867 -7.270 15.038 1.00 71.94 81 GLY A O 1
ATOM 584 N N . THR A 1 82 ? 7.800 -7.716 12.839 1.00 78.56 82 THR A N 1
ATOM 585 C CA . THR A 1 82 ? 6.904 -6.615 12.457 1.00 78.56 82 THR A CA 1
ATOM 586 C C . THR A 1 82 ? 5.595 -6.630 13.249 1.00 78.56 82 THR A C 1
ATOM 588 O O . THR A 1 82 ? 5.172 -5.596 13.764 1.00 78.56 82 THR A O 1
ATOM 591 N N . ARG A 1 83 ? 4.994 -7.813 13.442 1.00 75.88 83 ARG A N 1
ATOM 592 C CA . ARG A 1 83 ? 3.729 -7.970 14.183 1.00 75.88 83 ARG A CA 1
ATOM 593 C C . ARG A 1 83 ? 3.839 -7.502 15.638 1.00 75.88 83 ARG A C 1
ATOM 595 O O . ARG A 1 83 ? 2.963 -6.796 16.129 1.00 75.88 83 ARG A O 1
ATOM 602 N N . ARG A 1 84 ? 4.924 -7.874 16.328 1.00 75.56 84 ARG A N 1
ATOM 603 C CA . ARG A 1 84 ? 5.145 -7.522 17.742 1.00 75.56 84 ARG A CA 1
ATOM 604 C C . ARG A 1 84 ? 5.201 -6.006 17.945 1.00 75.56 84 ARG A C 1
ATOM 606 O O . ARG A 1 84 ? 4.642 -5.507 18.917 1.00 75.56 84 ARG A O 1
ATOM 613 N N . HIS A 1 85 ? 5.874 -5.293 17.044 1.00 82.75 85 HIS A N 1
ATOM 614 C CA . HIS A 1 85 ? 6.066 -3.849 17.165 1.00 82.75 85 HIS A CA 1
ATOM 615 C C . HIS A 1 85 ? 4.806 -3.050 16.819 1.00 82.75 85 HIS A C 1
ATOM 617 O O . HIS A 1 85 ? 4.490 -2.113 17.545 1.00 82.75 85 HIS A O 1
ATOM 623 N N . ILE A 1 86 ? 4.040 -3.463 15.801 1.00 84.88 86 ILE A N 1
ATOM 624 C CA . ILE A 1 86 ? 2.748 -2.833 15.471 1.00 84.88 86 ILE A CA 1
ATOM 625 C C . ILE A 1 86 ? 1.777 -2.950 16.652 1.00 84.88 86 ILE A C 1
ATOM 627 O O . ILE A 1 86 ? 1.207 -1.950 17.083 1.00 84.88 86 ILE A O 1
ATOM 631 N N . LYS A 1 87 ? 1.659 -4.146 17.245 1.00 80.00 87 LYS A N 1
ATOM 632 C CA . LYS A 1 87 ? 0.809 -4.368 18.423 1.00 80.00 87 LYS A CA 1
ATOM 633 C C . LYS A 1 87 ? 1.189 -3.462 19.603 1.00 80.00 87 LYS A C 1
ATOM 635 O O . LYS A 1 87 ? 0.316 -2.901 20.256 1.00 80.00 87 LYS A O 1
ATOM 640 N N . GLY A 1 88 ? 2.486 -3.311 19.879 1.00 82.06 88 GLY A N 1
ATOM 641 C CA . GLY A 1 88 ? 2.975 -2.429 20.944 1.00 82.06 88 GLY A CA 1
ATOM 642 C C . GLY A 1 88 ? 2.696 -0.944 20.683 1.00 82.06 88 GLY A C 1
ATOM 643 O O . GLY A 1 88 ? 2.341 -0.219 21.612 1.00 82.06 88 GLY A O 1
ATOM 644 N N . ALA A 1 89 ? 2.820 -0.503 19.428 1.00 86.50 89 ALA A N 1
ATOM 645 C CA . ALA A 1 89 ? 2.548 0.874 19.022 1.00 86.50 89 ALA A CA 1
ATOM 646 C C . ALA A 1 89 ? 1.062 1.232 19.183 1.00 86.50 89 ALA A C 1
ATOM 648 O O . ALA A 1 89 ? 0.747 2.237 19.818 1.00 86.50 89 ALA A O 1
ATOM 649 N N . LEU A 1 90 ? 0.157 0.365 18.712 1.00 89.25 90 LEU A N 1
ATOM 650 C CA . LEU A 1 90 ? -1.290 0.539 18.891 1.00 89.25 90 LEU A CA 1
ATOM 651 C C . LEU A 1 90 ? -1.680 0.577 20.376 1.00 89.25 90 LEU A C 1
ATOM 653 O O . LEU A 1 90 ? -2.427 1.454 20.799 1.00 89.25 90 LEU A O 1
ATOM 657 N N . ALA A 1 91 ? -1.117 -0.318 21.199 1.00 87.31 91 ALA A N 1
ATOM 658 C CA . ALA A 1 91 ? -1.362 -0.330 22.645 1.00 87.31 91 ALA A CA 1
ATOM 659 C C . ALA A 1 91 ? -0.858 0.935 23.366 1.00 87.31 91 ALA A C 1
ATOM 661 O O . ALA A 1 91 ? -1.324 1.248 24.458 1.00 87.31 91 ALA A O 1
ATOM 662 N N . SER A 1 92 ? 0.083 1.658 22.756 1.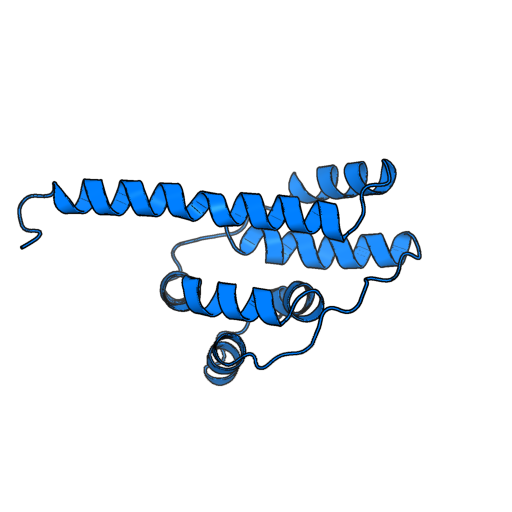00 91.69 92 SER A N 1
ATOM 663 C CA . SER A 1 92 ? 0.623 2.923 23.263 1.00 91.69 92 SER A CA 1
ATOM 664 C C . SER A 1 92 ? -0.132 4.148 22.726 1.00 91.69 92 SER A C 1
ATOM 666 O O . SER A 1 92 ? 0.254 5.275 23.023 1.00 91.69 92 SER A O 1
ATOM 668 N N . GLY A 1 93 ? -1.201 3.939 21.947 1.00 89.56 93 GLY A N 1
ATOM 669 C CA . GLY A 1 93 ? -2.052 4.994 21.395 1.00 89.56 93 GLY A CA 1
ATOM 670 C C . GLY A 1 93 ? -1.594 5.562 20.051 1.00 89.56 93 GLY A C 1
ATOM 671 O O . GLY A 1 93 ? -2.176 6.546 19.604 1.00 89.56 93 GLY A O 1
ATOM 672 N N . ALA A 1 94 ? -0.590 4.963 19.398 1.00 88.88 94 ALA A N 1
ATOM 673 C CA . ALA A 1 94 ? -0.211 5.364 18.046 1.00 88.88 94 ALA A CA 1
ATOM 674 C C . ALA A 1 94 ? -1.359 5.076 17.071 1.00 88.88 94 ALA A C 1
ATOM 676 O O . ALA A 1 94 ? -1.955 3.996 17.080 1.00 88.88 94 ALA A O 1
ATOM 677 N N . SER A 1 95 ? -1.648 6.039 16.209 1.00 87.12 95 SER A N 1
ATOM 678 C CA . SER A 1 95 ? -2.647 5.912 15.163 1.00 87.12 95 SER A CA 1
ATOM 679 C C . SER A 1 95 ? -2.169 4.999 14.035 1.00 87.12 95 SER A C 1
ATOM 681 O O . SER A 1 95 ? -0.977 4.814 13.774 1.00 87.12 95 SER A O 1
ATOM 683 N N . VAL A 1 96 ? -3.142 4.461 13.305 1.00 80.50 96 VAL A N 1
ATOM 684 C CA . VAL A 1 96 ? -2.915 3.704 12.070 1.00 80.50 96 VAL A CA 1
ATOM 685 C C . VAL A 1 96 ? -2.089 4.516 11.067 1.00 80.50 96 VAL A C 1
ATOM 687 O O . VAL A 1 96 ? -1.174 3.972 10.452 1.00 80.50 96 VAL A O 1
ATOM 690 N N . ALA A 1 97 ? -2.374 5.816 10.948 1.00 78.19 97 ALA A N 1
ATOM 691 C CA . ALA A 1 97 ? -1.652 6.727 10.069 1.00 78.19 97 ALA A CA 1
ATOM 692 C C . ALA A 1 97 ? -0.176 6.858 10.477 1.00 78.19 97 ALA A C 1
ATOM 694 O O . ALA A 1 97 ? 0.697 6.678 9.637 1.00 78.19 97 ALA A O 1
ATOM 695 N N . GLU A 1 98 ? 0.124 7.068 11.762 1.00 80.94 98 GLU A N 1
ATOM 696 C CA . GLU A 1 98 ? 1.509 7.163 12.255 1.00 80.94 98 GLU A CA 1
ATOM 697 C C . GLU A 1 98 ? 2.300 5.872 12.016 1.00 80.94 98 GLU A C 1
ATOM 699 O O . GLU A 1 98 ? 3.456 5.910 11.594 1.00 80.94 98 GLU A O 1
ATOM 704 N N . ILE A 1 99 ? 1.675 4.713 12.238 1.00 83.75 99 ILE A N 1
ATOM 705 C CA . ILE A 1 99 ? 2.308 3.417 11.971 1.00 83.75 99 ILE A CA 1
ATOM 706 C C . ILE A 1 99 ? 2.555 3.241 10.466 1.00 83.75 99 ILE A C 1
ATOM 708 O O . ILE A 1 99 ? 3.630 2.785 10.072 1.00 83.75 99 ILE A O 1
ATOM 712 N N . MET A 1 100 ? 1.600 3.631 9.618 1.00 80.81 100 MET A N 1
ATOM 713 C CA . MET A 1 100 ? 1.771 3.601 8.165 1.00 80.81 100 MET A CA 1
ATOM 714 C C . MET A 1 100 ? 2.864 4.559 7.688 1.00 80.81 100 MET A C 1
ATOM 716 O O . MET A 1 100 ? 3.637 4.178 6.813 1.00 80.81 100 MET A O 1
ATOM 720 N N . GLU A 1 101 ? 3.012 5.740 8.288 1.00 82.00 101 GLU A N 1
ATOM 721 C CA . GLU A 1 101 ? 4.112 6.660 7.975 1.00 82.00 101 GLU A CA 1
ATOM 722 C C . GLU A 1 101 ? 5.481 6.046 8.299 1.00 82.00 101 GLU A C 1
ATOM 724 O O . GLU A 1 101 ? 6.399 6.108 7.480 1.00 82.00 101 GLU A O 1
ATOM 729 N N . VAL A 1 102 ? 5.619 5.339 9.426 1.00 83.88 102 VAL A N 1
ATOM 730 C CA . VAL A 1 102 ? 6.851 4.588 9.736 1.00 83.88 102 VAL A CA 1
ATOM 731 C C . VAL A 1 102 ? 7.133 3.517 8.676 1.00 83.88 102 VAL A C 1
ATOM 733 O O . VAL A 1 102 ? 8.273 3.365 8.229 1.00 83.88 102 VAL A O 1
ATOM 736 N N . VAL A 1 103 ? 6.108 2.788 8.226 1.00 78.62 103 VAL A N 1
ATOM 737 C CA . VAL A 1 103 ? 6.261 1.776 7.168 1.00 78.62 103 VAL A CA 1
ATOM 738 C C . VAL A 1 103 ? 6.673 2.421 5.838 1.00 78.62 103 VAL A C 1
ATOM 740 O O . VAL A 1 103 ? 7.596 1.918 5.190 1.00 78.62 103 VAL A O 1
ATOM 743 N N . LYS A 1 104 ? 6.060 3.549 5.455 1.00 74.44 104 LYS A N 1
ATOM 744 C CA . LYS A 1 104 ? 6.414 4.325 4.253 1.00 74.44 104 LYS A CA 1
ATOM 745 C C . LYS A 1 104 ? 7.871 4.802 4.305 1.00 74.44 104 LYS A C 1
ATOM 747 O O . LYS A 1 104 ? 8.600 4.628 3.327 1.00 74.44 104 LYS A O 1
ATOM 752 N N . LEU A 1 105 ? 8.337 5.303 5.453 1.00 78.50 105 LEU A N 1
ATOM 753 C CA . LEU A 1 105 ? 9.735 5.709 5.662 1.00 78.50 105 LEU A CA 1
ATOM 754 C C . LEU A 1 105 ? 10.718 4.542 5.476 1.00 78.50 105 LEU A C 1
ATOM 756 O O . LEU A 1 105 ? 11.746 4.692 4.813 1.00 78.50 105 LEU A O 1
ATOM 760 N N . CYS A 1 106 ? 10.395 3.356 6.000 1.00 73.88 106 CYS A N 1
ATOM 761 C CA . CYS A 1 106 ? 11.218 2.159 5.803 1.00 73.88 106 CYS A CA 1
ATOM 762 C C . CYS A 1 106 ? 11.304 1.718 4.333 1.00 73.88 106 CYS A C 1
ATOM 764 O O . CYS A 1 106 ? 12.319 1.156 3.918 1.00 73.88 106 CYS A O 1
ATOM 766 N N . VAL A 1 107 ? 10.249 1.944 3.546 1.00 69.00 107 VAL A N 1
ATOM 767 C CA . VAL A 1 107 ? 10.240 1.668 2.102 1.00 69.00 107 VAL A CA 1
ATOM 768 C C . VAL A 1 107 ? 11.076 2.706 1.349 1.00 69.00 107 VAL A C 1
ATOM 770 O O . VAL A 1 107 ? 11.876 2.337 0.491 1.00 69.00 107 VAL A O 1
ATOM 773 N N . ALA A 1 108 ? 10.972 3.987 1.712 1.00 73.44 108 ALA A N 1
ATOM 774 C CA . ALA A 1 108 ? 11.743 5.068 1.093 1.00 73.44 108 ALA A CA 1
ATOM 775 C C . ALA A 1 108 ? 13.266 4.888 1.249 1.00 73.44 108 ALA A C 1
ATOM 777 O O . ALA A 1 108 ? 14.030 5.255 0.356 1.00 73.44 108 ALA A O 1
ATOM 778 N N . GLN A 1 109 ? 13.724 4.243 2.329 1.00 71.12 109 GLN A N 1
ATOM 779 C CA . GLN A 1 109 ? 15.143 3.911 2.531 1.00 71.12 109 GLN A CA 1
ATOM 780 C C . GLN A 1 109 ? 15.738 3.010 1.433 1.00 71.12 109 GLN A C 1
ATOM 782 O O . GLN A 1 109 ? 16.958 2.970 1.277 1.00 71.12 109 GLN A O 1
ATOM 787 N N . VAL A 1 110 ? 14.918 2.328 0.623 1.00 66.62 110 VAL A N 1
ATOM 788 C CA . VAL A 1 110 ? 15.402 1.546 -0.531 1.00 66.62 110 VAL A CA 1
ATOM 789 C C . VAL A 1 110 ? 16.070 2.437 -1.589 1.00 66.62 110 VAL A C 1
ATOM 791 O O . VAL A 1 110 ? 17.013 1.990 -2.239 1.00 66.62 110 VAL A O 1
ATOM 794 N N . ILE A 1 111 ? 15.685 3.714 -1.700 1.00 71.62 111 ILE A N 1
ATOM 795 C CA . ILE A 1 111 ? 16.280 4.662 -2.658 1.00 71.62 111 ILE A CA 1
ATOM 796 C C . ILE A 1 111 ? 17.781 4.853 -2.402 1.00 71.62 111 ILE A C 1
ATOM 798 O O . ILE A 1 111 ? 18.559 4.953 -3.348 1.00 71.62 111 ILE A O 1
ATOM 802 N N . GLN A 1 112 ? 18.225 4.841 -1.140 1.00 72.12 112 GLN A N 1
ATOM 803 C CA . GLN A 1 112 ? 19.650 4.999 -0.829 1.00 72.12 112 GLN A CA 1
ATOM 804 C C . GLN A 1 112 ? 20.494 3.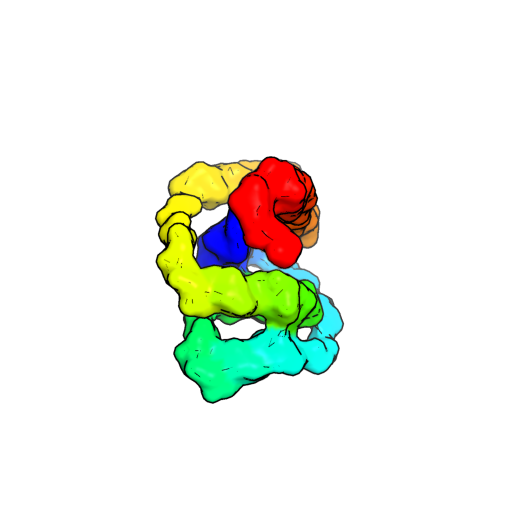822 -1.331 1.00 72.12 112 GLN A C 1
ATOM 806 O O . GLN A 1 112 ? 21.610 4.029 -1.804 1.00 72.12 112 GLN A O 1
ATOM 811 N N . ALA A 1 113 ? 19.949 2.602 -1.292 1.00 71.06 113 ALA A N 1
ATOM 812 C CA . ALA A 1 113 ? 20.616 1.429 -1.848 1.00 71.06 113 ALA A CA 1
ATOM 813 C C . ALA A 1 113 ? 20.726 1.517 -3.380 1.00 71.06 113 ALA A C 1
ATOM 815 O O . ALA A 1 113 ? 21.774 1.196 -3.936 1.00 71.06 113 ALA A O 1
ATOM 816 N N . CYS A 1 114 ? 19.681 2.004 -4.059 1.00 74.56 114 CYS A N 1
ATOM 817 C CA . CYS A 1 114 ? 19.707 2.235 -5.504 1.00 74.5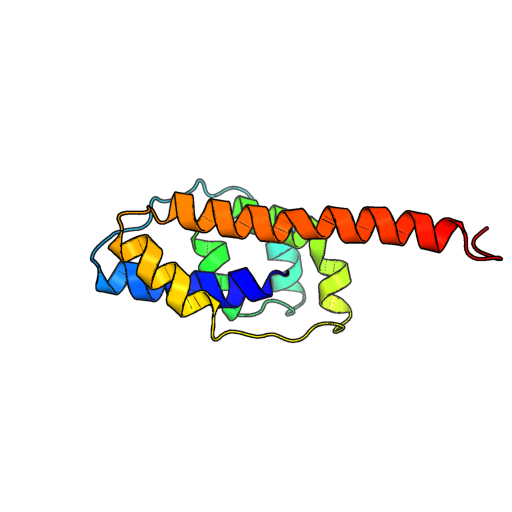6 114 CYS A CA 1
ATOM 818 C C . CYS A 1 114 ? 20.720 3.318 -5.898 1.00 74.56 114 CYS A C 1
ATOM 820 O O . CYS A 1 114 ? 21.494 3.105 -6.826 1.00 74.56 114 CYS A O 1
ATOM 822 N N . ASN A 1 115 ? 20.765 4.441 -5.174 1.00 78.12 115 ASN A N 1
ATOM 823 C CA . ASN A 1 115 ? 21.709 5.525 -5.453 1.00 78.12 115 ASN A CA 1
ATOM 824 C C . ASN A 1 115 ? 23.162 5.048 -5.367 1.00 78.12 115 ASN A C 1
ATOM 826 O O . ASN A 1 115 ? 23.958 5.375 -6.241 1.00 78.12 115 ASN A O 1
ATOM 830 N N . LEU A 1 116 ? 23.498 4.247 -4.352 1.00 82.94 116 LEU A N 1
ATOM 831 C CA . LEU A 1 116 ? 24.830 3.657 -4.232 1.00 82.94 116 LEU A CA 1
ATOM 832 C C . LEU A 1 116 ? 25.096 2.621 -5.338 1.00 82.94 116 LEU A C 1
ATOM 834 O O . LEU A 1 116 ? 26.167 2.630 -5.935 1.00 82.94 116 LEU A O 1
ATOM 838 N N . GLY A 1 117 ? 24.119 1.763 -5.648 1.00 80.38 117 GLY A N 1
ATOM 839 C CA . GLY A 1 117 ? 24.248 0.740 -6.689 1.00 80.38 117 GLY A CA 1
ATOM 840 C C . GLY A 1 117 ? 24.485 1.312 -8.090 1.00 80.38 117 GLY A C 1
ATOM 841 O O . GLY A 1 117 ? 25.290 0.765 -8.835 1.00 80.38 117 GLY A O 1
ATOM 842 N N . VAL A 1 118 ? 23.844 2.435 -8.432 1.00 82.62 118 VAL A N 1
ATOM 843 C CA . VAL A 1 118 ? 24.076 3.141 -9.706 1.00 82.62 118 VAL A CA 1
ATOM 844 C C . VAL A 1 118 ? 25.505 3.677 -9.796 1.00 82.62 118 VAL A C 1
ATOM 846 O O . VAL A 1 118 ? 26.114 3.573 -10.855 1.00 82.62 118 VAL A O 1
ATOM 849 N N . GLN A 1 119 ? 26.052 4.218 -8.702 1.00 81.75 119 GLN A N 1
ATOM 850 C CA . GLN A 1 119 ? 27.433 4.715 -8.680 1.00 81.75 119 GLN A CA 1
ATOM 851 C C . GLN A 1 119 ? 28.440 3.574 -8.836 1.00 81.75 119 GLN A C 1
ATOM 853 O O . GLN A 1 119 ? 29.327 3.663 -9.673 1.00 81.75 119 GLN A O 1
ATOM 858 N N . ILE A 1 120 ? 28.248 2.470 -8.108 1.00 85.38 120 ILE A N 1
ATOM 859 C CA . ILE A 1 120 ? 29.104 1.280 -8.227 1.00 85.38 120 ILE A CA 1
ATOM 860 C C . ILE A 1 120 ? 29.072 0.734 -9.660 1.00 85.38 120 ILE A C 1
ATOM 862 O O . ILE A 1 120 ? 30.115 0.443 -10.232 1.00 85.38 120 ILE A O 1
ATOM 866 N N . LEU A 1 121 ? 27.888 0.640 -10.274 1.00 80.38 121 LEU A N 1
ATOM 867 C CA . LEU A 1 121 ? 27.758 0.160 -11.652 1.00 80.38 121 LEU A CA 1
ATOM 868 C C . LEU A 1 121 ? 28.448 1.087 -12.667 1.00 80.38 121 LEU A C 1
ATOM 870 O O . LEU A 1 121 ? 28.942 0.613 -13.684 1.00 80.38 121 LEU A O 1
ATOM 874 N N . ALA A 1 122 ? 28.499 2.393 -12.397 1.00 80.88 122 ALA A N 1
ATOM 875 C CA . ALA A 1 122 ? 29.193 3.360 -13.245 1.00 80.88 122 ALA A CA 1
ATOM 876 C C . ALA A 1 122 ? 30.729 3.249 -13.164 1.00 80.88 122 ALA A C 1
ATOM 878 O O . ALA A 1 122 ? 31.418 3.714 -14.070 1.00 80.88 122 ALA A O 1
ATOM 879 N N . GLU A 1 123 ? 31.264 2.637 -12.105 1.00 85.31 123 GLU A N 1
ATOM 880 C CA . GLU A 1 123 ? 32.701 2.396 -11.915 1.00 85.31 123 GLU A CA 1
ATOM 881 C C . GLU A 1 123 ? 33.177 1.081 -12.567 1.00 85.31 123 GLU A C 1
ATOM 883 O O . GLU A 1 123 ? 34.383 0.858 -12.695 1.00 85.31 123 GLU A O 1
ATOM 888 N N . GLU A 1 124 ? 32.255 0.220 -13.021 1.00 80.50 124 GLU A N 1
ATOM 889 C CA . GLU A 1 124 ? 32.586 -1.064 -13.646 1.00 80.50 124 GLU A CA 1
ATOM 890 C C . GLU A 1 124 ? 33.166 -0.883 -15.069 1.00 80.50 124 GLU A C 1
ATOM 892 O O . GLU A 1 124 ? 32.558 -0.223 -15.924 1.00 80.50 124 GLU A O 1
ATOM 897 N N . PRO A 1 125 ? 34.328 -1.492 -15.386 1.00 61.75 125 PRO A N 1
ATOM 898 C CA . PRO A 1 125 ? 34.920 -1.410 -16.719 1.00 61.75 125 PRO A CA 1
ATOM 899 C C . PRO A 1 125 ? 34.005 -2.059 -17.772 1.00 61.75 125 PRO A C 1
ATOM 901 O O . PRO A 1 125 ? 33.803 -3.272 -17.765 1.00 61.75 125 PRO A O 1
ATOM 904 N N . GLY A 1 126 ? 33.484 -1.258 -18.709 1.00 62.59 126 GLY A N 1
ATOM 905 C CA . GLY A 1 126 ? 32.616 -1.720 -19.805 1.00 62.59 126 GLY A CA 1
ATOM 906 C C . GLY A 1 126 ? 31.178 -1.191 -19.782 1.00 62.59 126 GLY A C 1
ATOM 907 O O . GLY A 1 126 ? 30.385 -1.592 -20.627 1.00 62.59 126 GLY A O 1
ATOM 908 N N . ALA A 1 127 ? 30.832 -0.290 -18.857 1.00 55.12 127 ALA A N 1
ATOM 909 C CA . ALA A 1 127 ? 29.493 0.298 -18.738 1.00 55.12 127 ALA A CA 1
ATOM 910 C C . ALA A 1 127 ? 29.171 1.418 -19.766 1.00 55.12 127 ALA A C 1
ATOM 912 O O . ALA A 1 127 ? 28.201 2.155 -19.580 1.00 55.12 127 ALA A O 1
ATOM 913 N N . THR A 1 128 ? 29.947 1.548 -20.851 1.00 52.59 128 THR A N 1
ATOM 914 C CA . THR A 1 128 ? 29.723 2.511 -21.953 1.00 52.59 128 THR A CA 1
ATOM 915 C C . THR A 1 128 ? 29.598 1.815 -23.292 1.00 52.59 128 THR A C 1
ATOM 917 O O . THR A 1 128 ? 30.533 1.042 -23.608 1.00 52.59 128 THR A O 1
#